Protein AF-A0A7J2T807-F1 (afdb_monomer_lite)

Sequence (137 aa):
MIEFKVAKAFCLLSFVIFLFVGFYFFLFPKSLEIVILETGKLLKVERGDEINFWRSLTFAYMMTIAFLALLIASNVTIYWRFLIVLFIAKVSSSSAALTFFLSGGGFYSLVITFVDFPLALFFIGLYLWIWKNRIMG

Structure (mmCIF, N/CA/C/O backbone):
data_AF-A0A7J2T807-F1
#
_entry.id   AF-A0A7J2T807-F1
#
loop_
_atom_site.group_PDB
_atom_site.id
_atom_site.type_symbol
_atom_site.label_atom_id
_atom_site.label_alt_id
_atom_site.label_comp_id
_atom_site.label_asym_id
_atom_site.label_entity_id
_atom_site.label_seq_id
_atom_site.pdbx_PDB_ins_code
_atom_site.Cartn_x
_atom_site.Cartn_y
_atom_site.Cartn_z
_atom_site.occupancy
_atom_site.B_iso_or_equiv
_atom_site.auth_seq_id
_atom_site.auth_comp_id
_atom_site.auth_asym_id
_atom_site.auth_atom_id
_atom_site.pdbx_PDB_model_num
ATOM 1 N N . MET A 1 1 ? -16.776 -0.474 22.106 1.00 58.56 1 MET A N 1
ATOM 2 C CA . MET A 1 1 ? -15.642 -0.693 21.177 1.00 58.56 1 MET A CA 1
ATOM 3 C C . MET A 1 1 ? -15.726 0.356 20.083 1.00 58.56 1 MET A C 1
ATOM 5 O O . MET A 1 1 ? -16.753 0.411 19.422 1.00 58.56 1 MET A O 1
ATOM 9 N N . ILE A 1 2 ? -14.709 1.205 19.916 1.00 66.19 2 ILE A N 1
ATOM 10 C CA . ILE A 1 2 ? -14.673 2.171 18.808 1.00 66.19 2 ILE A CA 1
ATOM 11 C C . ILE A 1 2 ? -14.496 1.383 17.504 1.00 66.19 2 ILE A C 1
ATOM 13 O O . ILE A 1 2 ? -13.475 0.721 17.308 1.00 66.19 2 ILE A O 1
ATOM 17 N N . GLU A 1 3 ? -15.499 1.410 16.628 1.00 76.88 3 GLU A N 1
ATOM 18 C CA . GLU A 1 3 ? -15.408 0.782 15.310 1.00 76.88 3 GLU A CA 1
ATOM 19 C C . GLU A 1 3 ? -14.675 1.706 14.333 1.00 76.88 3 GLU A C 1
ATOM 21 O O . GLU A 1 3 ? -15.207 2.714 13.868 1.00 76.88 3 GLU A O 1
ATOM 26 N N . PHE A 1 4 ? -13.452 1.337 13.958 1.00 89.38 4 PHE A N 1
ATOM 27 C CA . PHE A 1 4 ? -12.654 2.066 12.969 1.00 89.38 4 PHE A CA 1
ATOM 28 C C . PHE A 1 4 ? -13.084 1.732 11.526 1.00 89.38 4 PHE A C 1
ATOM 30 O O . PHE A 1 4 ? -12.300 1.204 10.734 1.00 89.38 4 PHE A O 1
ATOM 37 N N . LYS A 1 5 ? -14.343 2.032 11.170 1.00 91.69 5 LYS A N 1
ATOM 38 C CA . LYS A 1 5 ? -14.934 1.707 9.852 1.00 91.69 5 LYS A CA 1
ATOM 39 C C . LYS A 1 5 ? -14.148 2.297 8.681 1.00 91.69 5 LYS A C 1
ATOM 41 O O . LYS A 1 5 ? -13.928 1.606 7.692 1.00 91.69 5 LYS A O 1
ATOM 46 N N . VAL A 1 6 ? -13.677 3.537 8.821 1.00 92.12 6 VAL A N 1
ATOM 47 C CA . VAL A 1 6 ? -12.882 4.232 7.793 1.00 92.12 6 VAL A CA 1
ATOM 48 C C . VAL A 1 6 ? -11.565 3.502 7.528 1.00 92.12 6 VAL A C 1
ATOM 50 O O . VAL A 1 6 ? -11.253 3.193 6.381 1.00 92.12 6 VAL A O 1
ATOM 53 N N . ALA A 1 7 ? -10.826 3.149 8.586 1.00 93.62 7 ALA A N 1
ATOM 54 C CA . ALA A 1 7 ? -9.572 2.410 8.455 1.00 93.62 7 ALA A CA 1
ATOM 55 C C . ALA A 1 7 ? -9.794 1.029 7.823 1.00 93.62 7 ALA A C 1
ATOM 57 O O . ALA A 1 7 ? -9.032 0.625 6.947 1.00 93.62 7 ALA A O 1
ATOM 58 N N . LYS A 1 8 ? -10.870 0.332 8.217 1.00 95.81 8 LYS A N 1
ATOM 59 C CA . LYS A 1 8 ? -11.247 -0.962 7.637 1.00 95.81 8 LYS A CA 1
ATOM 60 C C . LYS A 1 8 ? -11.525 -0.855 6.139 1.00 95.81 8 LYS A C 1
ATOM 62 O O . LYS A 1 8 ? -10.943 -1.610 5.365 1.00 95.81 8 LYS A O 1
ATOM 67 N N . ALA A 1 9 ? -12.388 0.078 5.735 1.00 95.94 9 ALA A N 1
ATOM 68 C CA . ALA A 1 9 ? -12.745 0.282 4.333 1.00 95.94 9 ALA A CA 1
ATOM 69 C C . ALA A 1 9 ? -11.515 0.634 3.488 1.00 95.94 9 ALA A C 1
ATOM 71 O O . ALA A 1 9 ? -11.308 0.054 2.425 1.00 95.94 9 ALA A O 1
ATOM 72 N N . PHE A 1 10 ? -10.658 1.521 3.996 1.00 95.75 10 PHE A N 1
ATOM 73 C CA . PHE A 1 10 ? -9.445 1.920 3.295 1.00 95.75 10 PHE A CA 1
ATOM 74 C C . PHE A 1 10 ? -8.438 0.775 3.140 1.00 95.75 10 PHE A C 1
ATOM 76 O O . PHE A 1 10 ? -7.867 0.594 2.066 1.00 95.75 10 PHE A O 1
ATOM 83 N N . CYS A 1 11 ? -8.232 -0.028 4.187 1.00 96.44 11 CYS A N 1
ATOM 84 C CA . CYS A 1 11 ? -7.342 -1.186 4.111 1.00 96.44 11 CYS A CA 1
ATOM 85 C C . CYS A 1 11 ? -7.881 -2.250 3.142 1.00 96.44 11 CYS A C 1
ATOM 87 O O . CYS A 1 11 ? -7.107 -2.853 2.405 1.00 96.44 11 CYS A O 1
ATOM 89 N N . LEU A 1 12 ? -9.202 -2.438 3.078 1.00 97.00 12 LEU A N 1
ATOM 90 C CA . LEU A 1 12 ? -9.828 -3.358 2.127 1.00 97.00 12 LEU A CA 1
ATOM 91 C C . LEU A 1 12 ? -9.696 -2.854 0.683 1.00 97.00 12 LEU A C 1
ATOM 93 O O . LEU A 1 12 ? -9.334 -3.622 -0.204 1.00 97.00 12 LEU A O 1
ATOM 97 N N . LEU A 1 13 ? -9.905 -1.555 0.454 1.00 96.88 13 LEU A N 1
ATOM 98 C CA . LEU A 1 13 ? -9.652 -0.930 -0.845 1.00 96.88 13 LEU A CA 1
ATOM 99 C C . LEU A 1 13 ? -8.180 -1.086 -1.257 1.00 96.88 13 LEU A C 1
ATOM 101 O O . LEU A 1 13 ? -7.893 -1.485 -2.383 1.00 96.88 13 LEU A O 1
ATOM 105 N N . SER A 1 14 ? -7.255 -0.839 -0.328 1.00 95.94 14 SER A N 1
ATOM 106 C CA . SER A 1 14 ? -5.814 -1.009 -0.548 1.00 95.94 14 SER A CA 1
ATOM 107 C C . SER A 1 14 ? -5.459 -2.454 -0.901 1.00 95.94 14 SER A C 1
ATOM 109 O O . SER A 1 14 ? -4.682 -2.674 -1.824 1.00 95.94 14 SER A O 1
ATOM 111 N N . PHE A 1 15 ? -6.060 -3.440 -0.224 1.00 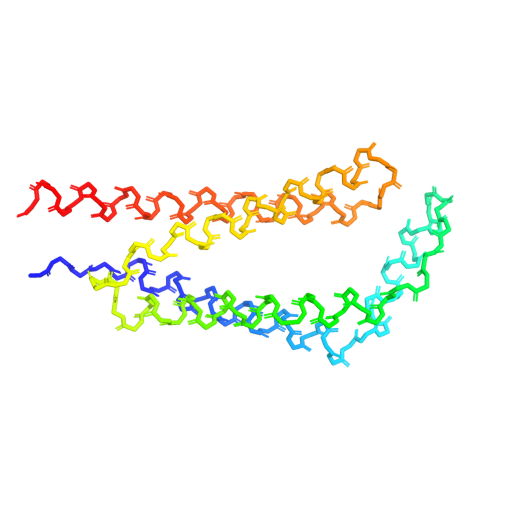97.62 15 PHE A N 1
ATOM 112 C CA . PHE A 1 15 ? -5.907 -4.855 -0.565 1.00 97.62 15 PHE A CA 1
ATOM 113 C C . PHE A 1 15 ? -6.299 -5.125 -2.020 1.00 97.62 15 PHE A C 1
ATOM 115 O O . PHE A 1 15 ? -5.497 -5.684 -2.763 1.00 97.62 15 PHE A O 1
ATOM 122 N N . VAL A 1 16 ? -7.489 -4.687 -2.442 1.00 97.75 16 VAL A N 1
ATOM 123 C CA . VAL A 1 16 ? -7.976 -4.911 -3.813 1.00 97.75 16 VAL A CA 1
ATOM 124 C C . VAL A 1 16 ? -7.059 -4.245 -4.838 1.00 97.75 16 VAL A C 1
ATOM 126 O O . VAL A 1 16 ? -6.679 -4.880 -5.820 1.00 97.75 16 VAL A O 1
ATOM 129 N N . ILE A 1 17 ? -6.658 -2.993 -4.597 1.00 95.44 17 ILE A N 1
ATOM 130 C CA . ILE A 1 17 ? -5.782 -2.244 -5.506 1.00 95.44 17 ILE A CA 1
ATOM 131 C C . ILE A 1 17 ? -4.409 -2.909 -5.612 1.00 95.44 17 ILE A C 1
ATOM 133 O O . ILE A 1 17 ? -3.950 -3.171 -6.720 1.00 95.44 17 ILE A O 1
ATOM 137 N N . PHE A 1 18 ? -3.745 -3.209 -4.493 1.00 95.56 18 PHE A N 1
ATOM 138 C CA . PHE A 1 18 ? -2.405 -3.804 -4.520 1.00 95.56 18 PHE A CA 1
ATOM 139 C C . PHE A 1 18 ? -2.411 -5.211 -5.107 1.00 95.56 18 PHE A C 1
ATOM 141 O O . PHE A 1 18 ? -1.497 -5.560 -5.851 1.00 95.56 18 PHE A O 1
ATOM 148 N N . LEU A 1 19 ? -3.460 -5.991 -4.840 1.00 96.50 19 LEU A N 1
ATOM 149 C CA . LEU A 1 19 ? -3.638 -7.302 -5.450 1.00 96.50 19 LEU A CA 1
ATOM 150 C C .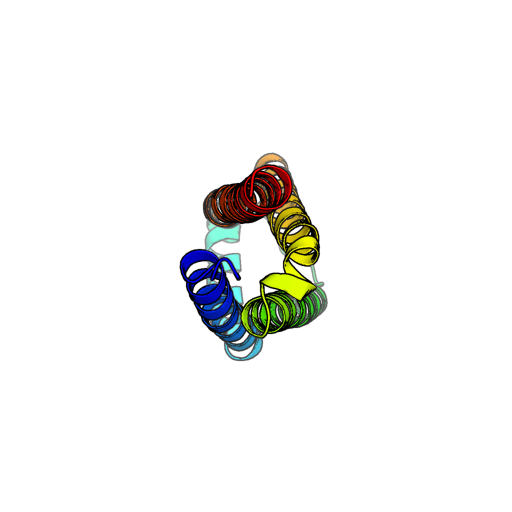 LEU A 1 19 ? -3.792 -7.175 -6.970 1.00 96.50 19 LEU A C 1
ATOM 152 O O . LEU A 1 19 ? -3.082 -7.851 -7.714 1.00 96.50 19 LEU A O 1
ATOM 156 N N . PHE A 1 20 ? -4.648 -6.263 -7.438 1.00 95.06 20 PHE A N 1
ATOM 157 C CA . PHE A 1 20 ? -4.832 -6.019 -8.867 1.00 95.06 20 PHE A CA 1
ATOM 158 C C . PHE A 1 20 ? -3.542 -5.538 -9.541 1.00 95.06 20 PHE A C 1
ATOM 160 O O . PHE A 1 20 ? -3.158 -6.078 -10.572 1.00 95.06 20 PHE A O 1
ATOM 167 N N . VAL A 1 21 ? -2.838 -4.575 -8.941 1.00 90.44 21 VAL A N 1
ATOM 168 C CA . VAL A 1 21 ? -1.562 -4.053 -9.454 1.00 90.44 21 VAL A CA 1
ATOM 169 C C . VAL A 1 21 ? -0.494 -5.150 -9.505 1.00 90.44 21 VAL A C 1
ATOM 171 O O . VAL A 1 21 ? 0.201 -5.275 -10.513 1.00 90.44 21 VAL A O 1
ATOM 174 N N . GLY A 1 22 ? -0.394 -5.982 -8.464 1.00 90.19 22 GLY A N 1
ATOM 175 C CA . GLY A 1 22 ? 0.510 -7.131 -8.438 1.00 90.19 22 GLY A CA 1
ATOM 176 C C . GLY A 1 22 ? 0.242 -8.088 -9.600 1.00 90.19 22 GLY A C 1
ATOM 177 O O . GLY A 1 22 ? 1.138 -8.353 -10.403 1.00 90.19 22 GLY A O 1
ATOM 178 N N . PHE A 1 23 ? -1.000 -8.556 -9.746 1.00 92.75 23 PHE A N 1
ATOM 179 C CA . PHE A 1 23 ? -1.371 -9.448 -10.847 1.00 92.75 23 PHE A CA 1
ATOM 180 C C . PHE A 1 23 ? -1.222 -8.796 -12.220 1.00 92.75 23 PHE A C 1
ATOM 182 O O . PHE A 1 23 ? -0.774 -9.459 -13.151 1.00 92.75 23 PHE A O 1
ATOM 189 N N . TYR A 1 24 ? -1.539 -7.510 -12.356 1.00 88.12 24 TYR A N 1
ATOM 190 C CA . TYR A 1 24 ? -1.374 -6.784 -13.609 1.00 88.12 24 TYR A CA 1
ATOM 191 C C . TYR A 1 24 ? 0.092 -6.780 -14.059 1.00 88.12 24 TYR A C 1
ATOM 193 O O . TYR A 1 24 ? 0.394 -7.161 -15.190 1.00 88.12 24 TYR A O 1
ATOM 201 N N . PHE A 1 25 ? 1.019 -6.442 -13.159 1.00 82.06 25 PHE A N 1
ATOM 202 C CA . PHE A 1 25 ? 2.450 -6.453 -13.465 1.00 82.06 25 PHE A CA 1
ATOM 203 C C . PHE A 1 25 ? 3.009 -7.855 -13.729 1.00 82.06 25 PHE A C 1
ATOM 205 O O . PHE A 1 25 ? 3.952 -8.008 -14.508 1.00 82.06 25 PHE A O 1
ATOM 212 N N . PHE A 1 26 ? 2.424 -8.882 -13.116 1.00 84.56 26 PHE A N 1
ATOM 213 C CA . PHE A 1 26 ? 2.818 -10.267 -13.346 1.00 84.56 26 PHE A CA 1
ATOM 214 C C . PHE A 1 26 ? 2.309 -10.816 -14.691 1.00 84.56 26 PHE A C 1
ATOM 216 O O . PHE A 1 26 ? 3.079 -11.427 -15.431 1.00 84.56 26 PHE A O 1
ATOM 223 N N . LEU A 1 27 ? 1.035 -10.580 -15.023 1.00 85.25 27 LEU A N 1
ATOM 224 C CA . LEU A 1 27 ? 0.354 -11.152 -16.193 1.00 85.25 27 LEU A CA 1
ATOM 225 C C . LEU A 1 27 ? 0.597 -10.372 -17.491 1.00 85.25 27 LEU A C 1
ATOM 227 O O . LEU A 1 27 ? 0.577 -10.969 -18.566 1.00 85.25 27 LEU A O 1
ATOM 231 N N . PHE A 1 28 ? 0.858 -9.062 -17.411 1.00 83.31 28 PHE A N 1
ATOM 232 C CA . PHE A 1 28 ? 1.058 -8.194 -18.579 1.00 83.31 28 PHE A CA 1
ATOM 233 C C . PHE A 1 28 ? 2.478 -7.599 -18.636 1.00 83.31 28 PHE A C 1
ATOM 235 O O . PHE A 1 28 ? 2.648 -6.376 -18.674 1.00 83.31 28 PHE A O 1
ATOM 242 N N . PRO A 1 29 ? 3.533 -8.438 -18.696 1.00 70.25 29 PRO A N 1
ATOM 243 C CA . PRO A 1 29 ? 4.914 -7.962 -18.659 1.00 70.25 29 PRO A CA 1
ATOM 244 C C . PRO A 1 29 ? 5.286 -7.129 -19.891 1.00 70.25 29 PRO A C 1
ATOM 246 O O . PRO A 1 29 ? 6.073 -6.197 -19.778 1.00 70.25 29 PRO A O 1
ATOM 249 N N . LYS A 1 30 ? 4.682 -7.413 -21.054 1.00 67.94 30 LYS A N 1
ATOM 250 C CA . LYS A 1 30 ? 4.946 -6.677 -22.300 1.00 67.94 30 LYS A CA 1
ATOM 251 C C . LYS A 1 30 ? 4.472 -5.224 -22.237 1.00 67.94 30 LYS A C 1
ATOM 253 O O . LYS A 1 30 ? 5.141 -4.347 -22.766 1.00 67.94 30 LYS A O 1
ATOM 258 N N . SER A 1 31 ? 3.352 -4.955 -21.566 1.00 64.25 31 SER A N 1
ATOM 259 C CA . SER A 1 31 ? 2.838 -3.590 -21.391 1.00 64.25 31 SER A CA 1
ATOM 260 C C . SER A 1 31 ? 3.774 -2.759 -20.511 1.00 64.25 31 SER A C 1
ATOM 262 O O . SER A 1 31 ? 4.052 -1.604 -20.814 1.00 64.25 31 SER A O 1
ATOM 264 N N . LEU A 1 32 ? 4.320 -3.377 -19.459 1.00 63.09 32 LEU A N 1
ATOM 265 C CA . LEU A 1 32 ? 5.381 -2.804 -18.630 1.00 63.09 32 LEU A CA 1
ATOM 266 C C . LEU A 1 32 ? 6.650 -2.539 -19.440 1.00 63.09 32 LEU A C 1
ATOM 268 O O . LEU A 1 32 ? 7.222 -1.457 -19.354 1.00 63.09 32 LEU A O 1
ATOM 272 N N . GLU A 1 33 ? 7.079 -3.517 -20.239 1.00 61.62 33 GLU A N 1
ATOM 273 C CA . GLU A 1 33 ? 8.264 -3.382 -21.080 1.00 61.62 33 GLU A CA 1
ATOM 274 C C . GLU A 1 33 ? 8.144 -2.234 -22.071 1.00 61.62 33 GLU A C 1
ATOM 276 O O . GLU A 1 33 ? 9.115 -1.502 -22.220 1.00 61.62 33 GLU A O 1
ATOM 281 N N . ILE A 1 34 ? 6.986 -2.066 -22.717 1.00 66.00 34 ILE A N 1
ATOM 282 C CA . ILE A 1 34 ? 6.736 -0.981 -23.674 1.00 66.00 34 ILE A CA 1
ATOM 283 C C 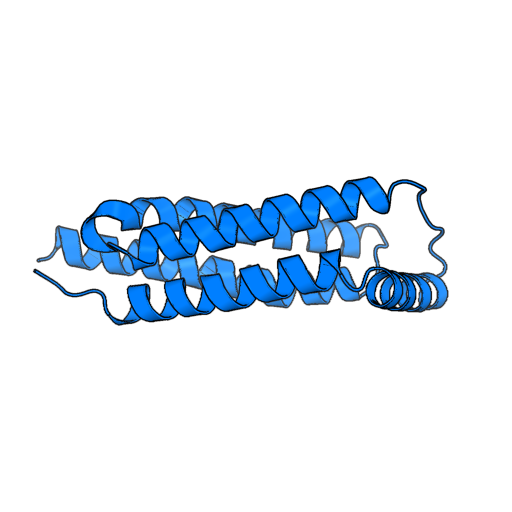. ILE A 1 34 ? 6.792 0.370 -22.966 1.00 66.00 34 ILE A C 1
ATOM 285 O O . ILE A 1 34 ? 7.507 1.252 -23.425 1.00 66.00 34 ILE A O 1
ATOM 289 N N . VAL A 1 35 ? 6.132 0.520 -21.814 1.00 63.59 35 VAL A N 1
ATOM 290 C CA . VAL A 1 35 ? 6.159 1.778 -21.047 1.00 63.59 35 VAL A CA 1
ATOM 291 C C . VAL A 1 35 ? 7.580 2.108 -20.575 1.00 63.59 35 VAL A C 1
ATOM 293 O O . VAL A 1 35 ? 8.023 3.251 -20.695 1.00 63.59 35 VAL A O 1
ATOM 296 N N . ILE A 1 36 ? 8.330 1.114 -20.091 1.00 62.38 36 ILE A N 1
ATOM 297 C CA . ILE A 1 36 ? 9.732 1.286 -19.681 1.00 62.38 36 ILE A CA 1
ATOM 298 C C . ILE A 1 36 ? 10.616 1.617 -20.897 1.00 62.38 36 ILE A C 1
ATOM 300 O O . ILE A 1 36 ? 11.468 2.498 -20.805 1.00 62.38 36 ILE A O 1
ATOM 304 N N . LEU A 1 37 ? 10.401 0.963 -22.044 1.00 61.94 37 LEU A N 1
ATOM 305 C CA . LEU A 1 37 ? 11.142 1.188 -23.292 1.00 61.94 37 LEU A CA 1
ATOM 306 C C . LEU A 1 37 ? 10.874 2.561 -23.899 1.00 61.94 37 LEU A C 1
ATOM 308 O O . LEU A 1 37 ? 11.815 3.225 -24.321 1.00 61.94 37 LEU A O 1
ATOM 312 N N . GLU A 1 38 ? 9.616 2.985 -23.974 1.00 65.31 38 GLU A N 1
ATOM 313 C CA . GLU A 1 38 ? 9.236 4.293 -24.509 1.00 65.31 38 GLU A CA 1
ATOM 314 C C . GLU A 1 38 ? 9.771 5.409 -23.616 1.00 65.31 38 GLU A C 1
ATOM 316 O O . GLU A 1 38 ? 10.368 6.363 -24.118 1.00 65.31 38 GLU A O 1
ATOM 321 N N . THR A 1 39 ? 9.673 5.242 -22.294 1.00 58.28 39 THR A N 1
ATOM 322 C CA . THR A 1 39 ? 10.229 6.218 -21.348 1.00 58.28 39 THR A CA 1
ATOM 323 C C . THR A 1 39 ? 11.763 6.242 -21.389 1.00 58.28 39 THR A C 1
ATOM 325 O O . THR A 1 39 ? 12.358 7.317 -21.336 1.00 58.28 39 THR A O 1
ATOM 328 N N . GLY A 1 40 ? 12.418 5.084 -21.537 1.00 56.09 40 GLY A N 1
ATOM 329 C CA . GLY A 1 40 ? 13.878 4.974 -21.663 1.00 56.09 40 GLY A CA 1
ATOM 330 C C . GLY A 1 40 ? 14.419 5.533 -22.984 1.00 56.09 40 GLY A C 1
ATOM 331 O O . GLY A 1 40 ? 15.438 6.224 -22.992 1.00 56.09 40 GLY A O 1
ATOM 332 N N . LYS A 1 41 ? 13.700 5.328 -24.098 1.00 64.81 41 LYS A N 1
ATOM 333 C CA . LYS A 1 41 ? 14.027 5.915 -25.410 1.00 64.81 41 LYS A CA 1
ATOM 334 C C . LYS A 1 41 ? 13.886 7.432 -25.419 1.00 64.81 41 LYS A C 1
ATOM 336 O O . LYS A 1 41 ? 14.740 8.102 -25.992 1.00 64.81 41 LYS A O 1
ATOM 341 N N . LEU A 1 42 ? 12.848 7.969 -24.774 1.00 61.59 42 LEU A N 1
ATOM 342 C CA . LEU A 1 42 ? 12.639 9.415 -24.660 1.00 61.59 42 LEU A CA 1
ATOM 343 C C . LEU A 1 42 ? 13.815 10.113 -23.948 1.00 61.59 42 LEU A C 1
ATOM 345 O O . LEU A 1 42 ? 14.115 11.267 -24.242 1.00 61.59 42 LEU A O 1
ATOM 349 N N . LEU A 1 43 ? 14.496 9.407 -23.040 1.00 57.31 43 LEU A N 1
ATOM 350 C CA . LEU A 1 43 ? 15.511 9.969 -22.143 1.00 57.31 43 LEU A CA 1
ATOM 351 C C . LEU A 1 43 ? 16.939 9.444 -22.389 1.00 57.31 43 LEU A C 1
ATOM 353 O O . LEU A 1 43 ? 17.846 9.815 -21.652 1.00 57.31 43 LEU A O 1
ATOM 357 N N . LYS A 1 44 ? 17.159 8.640 -23.443 1.00 64.69 44 LYS A N 1
ATOM 358 C CA . LYS A 1 44 ? 18.464 8.048 -23.820 1.00 64.69 44 LYS A CA 1
ATOM 359 C C . LYS A 1 44 ? 19.125 7.218 -22.705 1.00 64.69 44 LYS A C 1
ATOM 361 O O . LYS A 1 44 ? 20.335 7.295 -22.508 1.00 64.69 44 LYS A O 1
ATOM 366 N N . VAL A 1 45 ? 18.339 6.413 -21.994 1.00 55.62 45 VAL A N 1
ATOM 367 C CA . VAL A 1 45 ? 18.826 5.524 -20.924 1.00 55.62 45 VAL A CA 1
ATOM 368 C C . VAL A 1 45 ? 18.811 4.076 -21.420 1.00 55.62 45 VAL A C 1
ATOM 370 O O . VAL A 1 45 ? 17.778 3.590 -21.884 1.00 55.62 45 VAL A O 1
ATOM 373 N N . GLU A 1 46 ? 19.955 3.392 -21.345 1.00 53.09 46 GLU A N 1
ATOM 374 C CA . GLU A 1 46 ? 20.084 1.981 -21.735 1.00 53.09 46 GLU A CA 1
ATOM 375 C C . GLU A 1 46 ? 19.503 1.027 -20.676 1.00 53.09 46 GLU A C 1
ATOM 377 O O . GLU A 1 46 ? 19.448 1.328 -19.484 1.00 53.09 46 GLU A O 1
ATOM 382 N N . ARG A 1 47 ? 19.022 -0.136 -21.135 1.00 57.62 47 ARG A N 1
ATOM 383 C CA . ARG A 1 47 ? 18.417 -1.185 -20.297 1.00 57.62 47 ARG A CA 1
ATOM 384 C C . ARG A 1 47 ? 19.471 -1.914 -19.453 1.00 57.62 47 ARG A C 1
ATOM 386 O O . ARG A 1 47 ? 20.587 -2.120 -19.910 1.00 57.62 47 ARG A O 1
ATOM 393 N N . GLY A 1 48 ? 19.055 -2.414 -18.287 1.00 56.66 48 GLY A N 1
ATOM 394 C CA . GLY A 1 48 ? 19.748 -3.487 -17.560 1.00 56.66 48 GLY A CA 1
ATOM 395 C C . GLY A 1 48 ? 19.031 -4.838 -17.712 1.00 56.66 48 GLY A C 1
ATOM 396 O O . GLY A 1 48 ? 17.802 -4.877 -17.816 1.00 56.66 48 GLY A O 1
ATOM 397 N N . ASP A 1 49 ? 19.784 -5.942 -17.685 1.00 57.50 49 ASP A N 1
ATOM 398 C CA . ASP A 1 49 ? 19.324 -7.327 -17.936 1.00 57.50 49 ASP A CA 1
ATOM 399 C C . ASP A 1 49 ? 18.452 -7.954 -16.820 1.00 57.50 49 ASP A C 1
ATOM 401 O O . ASP A 1 49 ? 18.044 -9.114 -16.890 1.00 57.50 49 ASP A O 1
ATOM 405 N N . GLU A 1 50 ? 18.098 -7.200 -15.780 1.00 67.75 50 GLU A N 1
ATOM 406 C CA . GLU A 1 50 ? 17.494 -7.738 -14.551 1.00 67.75 50 GLU A CA 1
ATOM 407 C C . GLU A 1 50 ? 15.953 -7.710 -14.515 1.00 67.75 50 GLU A C 1
ATOM 409 O O . GLU A 1 50 ? 15.338 -7.895 -13.463 1.00 67.75 50 GLU A O 1
ATOM 414 N N . ILE A 1 51 ? 15.275 -7.485 -15.642 1.00 69.75 51 ILE A N 1
ATOM 415 C CA . ILE A 1 51 ? 13.828 -7.189 -15.655 1.00 69.75 51 ILE A CA 1
ATOM 416 C C . ILE A 1 51 ? 12.954 -8.278 -15.004 1.00 69.75 51 ILE A C 1
ATOM 418 O O . ILE A 1 51 ? 11.942 -7.981 -14.367 1.00 69.75 51 ILE A O 1
ATOM 422 N N . ASN A 1 52 ? 13.361 -9.547 -15.113 1.00 74.25 52 ASN A N 1
ATOM 423 C CA . ASN A 1 52 ? 12.652 -10.669 -14.498 1.00 74.25 52 ASN A CA 1
ATOM 424 C C . ASN A 1 52 ? 12.802 -10.684 -12.969 1.00 74.25 52 ASN A C 1
ATOM 426 O O . ASN A 1 52 ? 11.834 -11.003 -12.273 1.00 74.25 52 ASN A O 1
ATOM 430 N N . PHE A 1 53 ? 13.978 -10.306 -12.454 1.00 76.75 53 PHE A N 1
ATOM 431 C CA . PHE A 1 53 ? 14.223 -10.166 -11.020 1.00 76.75 53 PHE A CA 1
ATOM 432 C C . PHE A 1 53 ? 13.318 -9.075 -10.444 1.00 76.75 53 PHE A C 1
ATOM 434 O O . PHE A 1 53 ? 12.504 -9.358 -9.562 1.00 76.75 53 PHE A O 1
ATOM 441 N N . TRP A 1 54 ? 13.352 -7.877 -11.033 1.00 76.12 54 TRP A N 1
ATOM 442 C CA . TRP A 1 54 ? 12.529 -6.746 -10.601 1.00 76.12 54 TRP A CA 1
ATOM 443 C C . TRP A 1 54 ? 11.031 -7.052 -10.673 1.00 76.12 54 TRP A C 1
ATOM 445 O O . TRP A 1 54 ? 10.309 -6.775 -9.719 1.00 76.12 54 TRP A O 1
ATOM 455 N N . ARG A 1 55 ? 10.561 -7.726 -11.731 1.00 78.69 55 ARG A N 1
ATOM 456 C CA . ARG A 1 55 ? 9.157 -8.159 -11.837 1.00 78.69 55 ARG A CA 1
ATOM 457 C C . ARG A 1 55 ? 8.755 -9.108 -10.707 1.00 78.69 55 ARG A C 1
ATOM 459 O O . ARG A 1 55 ? 7.693 -8.931 -10.111 1.00 78.69 55 ARG A O 1
ATOM 466 N N . SER A 1 56 ? 9.580 -10.117 -10.420 1.00 83.75 56 SER A N 1
ATOM 467 C CA . SER A 1 56 ? 9.297 -11.081 -9.348 1.00 83.75 56 SER A CA 1
ATOM 468 C C . SER A 1 56 ? 9.271 -10.412 -7.971 1.00 83.75 56 SER A C 1
ATOM 470 O O . SER A 1 56 ? 8.365 -10.672 -7.177 1.00 83.75 56 SER A O 1
ATOM 472 N N . LEU A 1 57 ? 10.195 -9.476 -7.733 1.00 85.88 57 LEU A N 1
ATOM 473 C CA . LEU A 1 57 ? 10.282 -8.700 -6.504 1.00 85.88 57 LEU A CA 1
ATOM 474 C C . LEU A 1 57 ? 9.064 -7.783 -6.332 1.00 85.88 57 LEU A C 1
ATOM 476 O O . LEU A 1 57 ? 8.442 -7.791 -5.271 1.00 85.88 57 LEU A O 1
ATOM 480 N N . THR A 1 58 ? 8.670 -7.049 -7.380 1.00 86.94 58 THR A N 1
ATOM 481 C CA . THR A 1 58 ? 7.469 -6.200 -7.364 1.00 86.94 58 THR A CA 1
ATOM 482 C C . THR A 1 58 ? 6.216 -7.020 -7.087 1.00 86.94 58 THR A C 1
ATOM 484 O O . THR A 1 58 ? 5.404 -6.616 -6.257 1.00 86.94 58 THR A O 1
ATOM 487 N N . PHE A 1 59 ? 6.057 -8.180 -7.731 1.00 89.88 59 PHE A N 1
ATOM 488 C CA . PHE A 1 59 ? 4.904 -9.045 -7.489 1.00 89.88 59 PHE A CA 1
ATOM 489 C C . PHE A 1 59 ? 4.852 -9.522 -6.034 1.00 89.88 59 PHE A C 1
ATOM 491 O O . PHE A 1 59 ? 3.853 -9.297 -5.351 1.00 89.88 59 PHE A O 1
ATOM 498 N N . ALA A 1 60 ? 5.940 -10.114 -5.533 1.00 93.75 60 ALA A N 1
ATOM 499 C CA . ALA A 1 60 ? 6.015 -10.604 -4.157 1.00 93.75 60 ALA A CA 1
ATOM 500 C C . ALA A 1 60 ? 5.731 -9.490 -3.136 1.00 93.75 60 ALA A C 1
ATOM 502 O O . ALA A 1 60 ? 4.972 -9.683 -2.181 1.00 93.75 60 ALA A O 1
ATOM 503 N N . TYR A 1 61 ? 6.283 -8.300 -3.372 1.00 92.69 61 TYR A N 1
ATOM 504 C CA . TYR A 1 61 ? 6.061 -7.132 -2.535 1.00 92.69 61 TYR A CA 1
ATOM 505 C C . TYR A 1 61 ? 4.596 -6.675 -2.539 1.00 92.69 61 TYR A C 1
ATOM 507 O O . TYR A 1 61 ? 4.009 -6.514 -1.468 1.00 92.69 61 TYR A O 1
ATOM 515 N N . MET A 1 62 ? 3.979 -6.534 -3.719 1.00 95.06 62 MET A N 1
ATOM 516 C CA . MET A 1 62 ? 2.575 -6.124 -3.860 1.00 95.06 62 MET A CA 1
ATOM 517 C C . MET A 1 62 ? 1.623 -7.111 -3.181 1.00 95.06 62 MET A C 1
ATOM 519 O O . MET A 1 62 ? 0.723 -6.692 -2.454 1.00 95.06 62 MET A O 1
ATOM 523 N N . MET A 1 63 ? 1.861 -8.417 -3.335 1.00 97.19 63 MET A N 1
ATOM 524 C CA . MET A 1 63 ? 1.068 -9.445 -2.656 1.00 97.19 63 MET A CA 1
ATOM 525 C C . MET A 1 63 ? 1.217 -9.357 -1.134 1.00 97.19 63 MET A C 1
ATOM 527 O O . MET A 1 63 ? 0.223 -9.424 -0.410 1.00 97.19 63 MET A O 1
ATOM 531 N N . THR A 1 64 ? 2.437 -9.137 -0.641 1.00 96.69 64 THR A N 1
ATOM 532 C CA . THR A 1 64 ? 2.707 -9.008 0.798 1.00 96.69 64 THR A CA 1
ATOM 533 C C . THR A 1 64 ? 1.958 -7.821 1.403 1.00 96.69 64 THR A C 1
ATOM 535 O O . THR A 1 64 ? 1.238 -7.986 2.390 1.00 96.69 64 THR A O 1
ATOM 538 N N . ILE A 1 65 ? 2.061 -6.630 0.802 1.00 96.38 65 ILE A N 1
ATOM 539 C CA . ILE A 1 65 ? 1.361 -5.440 1.313 1.00 96.38 65 ILE A CA 1
ATOM 540 C C . ILE A 1 65 ? -0.161 -5.545 1.143 1.00 96.38 65 ILE A C 1
ATOM 542 O O . ILE A 1 65 ? -0.897 -5.044 1.992 1.00 96.38 65 ILE A O 1
ATOM 546 N N . ALA A 1 66 ? -0.648 -6.232 0.103 1.00 97.62 66 ALA A N 1
ATOM 547 C CA . ALA A 1 66 ? -2.072 -6.485 -0.085 1.00 97.62 66 ALA A CA 1
ATOM 548 C C . ALA A 1 66 ? -2.626 -7.328 1.070 1.00 97.62 66 ALA A C 1
ATOM 550 O O . ALA A 1 66 ? -3.570 -6.917 1.748 1.00 97.62 66 ALA A O 1
ATOM 551 N N . PHE A 1 67 ? -2.018 -8.484 1.343 1.00 97.88 67 PHE A N 1
ATOM 552 C CA . PHE A 1 67 ? -2.472 -9.366 2.418 1.00 97.88 67 PHE A CA 1
ATOM 553 C C . PHE A 1 67 ? -2.267 -8.760 3.807 1.00 97.88 67 PHE A C 1
ATOM 555 O O . PHE A 1 67 ? -3.083 -8.997 4.696 1.00 97.88 67 PHE A O 1
ATOM 562 N N . LEU A 1 68 ? -1.253 -7.913 3.990 1.00 97.56 68 LEU A N 1
ATOM 563 C CA . LEU A 1 68 ? -1.107 -7.136 5.215 1.00 97.56 68 LEU A CA 1
ATOM 564 C C . LEU A 1 68 ? -2.259 -6.135 5.397 1.00 97.56 68 LEU A C 1
ATOM 566 O O . LEU A 1 68 ? -2.804 -6.014 6.495 1.00 97.56 68 LEU A O 1
ATOM 570 N N . ALA A 1 69 ? -2.678 -5.456 4.326 1.00 97.62 69 ALA A N 1
ATOM 571 C CA . ALA A 1 69 ? -3.844 -4.580 4.363 1.00 97.62 69 ALA A CA 1
ATOM 572 C C . ALA A 1 69 ? -5.132 -5.369 4.664 1.00 97.62 69 ALA A C 1
ATOM 574 O O . ALA A 1 69 ? -5.939 -4.934 5.487 1.00 97.62 69 ALA A O 1
ATOM 575 N N . LEU A 1 70 ? -5.296 -6.568 4.094 1.00 98.31 70 LEU A N 1
ATOM 576 C CA . LEU A 1 70 ? -6.415 -7.459 4.415 1.00 98.31 70 LEU A CA 1
ATOM 577 C C . LEU A 1 70 ? -6.399 -7.904 5.885 1.00 98.31 70 LEU A C 1
ATOM 579 O O . LEU A 1 70 ? -7.441 -7.875 6.541 1.00 98.31 70 LEU A O 1
ATOM 583 N N . LEU A 1 71 ? -5.230 -8.268 6.420 1.00 98.00 71 LEU A N 1
ATOM 584 C CA . LEU A 1 71 ? -5.062 -8.637 7.826 1.00 98.00 71 LEU A CA 1
ATOM 585 C C . LEU A 1 71 ? -5.522 -7.496 8.738 1.00 98.00 71 LEU A C 1
ATOM 587 O O . LEU A 1 71 ? -6.338 -7.715 9.633 1.00 98.00 71 LEU A O 1
ATOM 591 N N . ILE A 1 72 ? -5.084 -6.266 8.461 1.00 97.25 72 ILE A N 1
ATOM 592 C CA . ILE A 1 72 ? -5.513 -5.082 9.214 1.00 97.25 72 ILE A CA 1
ATOM 593 C C . ILE A 1 72 ? -7.025 -4.863 9.070 1.00 97.25 72 ILE A C 1
ATOM 595 O O . ILE A 1 72 ? -7.702 -4.611 10.065 1.00 97.25 72 ILE A O 1
ATOM 599 N N . ALA A 1 73 ? -7.580 -5.010 7.864 1.00 96.88 73 ALA A N 1
ATOM 600 C CA . ALA A 1 73 ? -9.012 -4.849 7.612 1.00 96.88 73 ALA A CA 1
ATOM 601 C C . ALA A 1 73 ? -9.877 -5.901 8.333 1.00 96.88 73 ALA A C 1
ATOM 603 O O . ALA A 1 73 ? -11.002 -5.595 8.741 1.00 96.88 73 ALA A O 1
ATOM 604 N N . SER A 1 74 ? -9.367 -7.125 8.510 1.00 96.94 74 SER A N 1
ATOM 605 C CA . SER A 1 74 ? -10.079 -8.204 9.205 1.00 96.94 74 SER A CA 1
ATOM 606 C C . SER A 1 74 ? -10.369 -7.841 10.662 1.00 96.94 74 SER A C 1
ATOM 608 O O . SER A 1 74 ? -11.475 -8.066 11.155 1.00 96.94 74 SER A O 1
ATOM 610 N N . ASN A 1 75 ? -9.402 -7.202 11.327 1.00 95.38 75 ASN A N 1
ATOM 611 C CA . ASN A 1 75 ? -9.534 -6.759 12.702 1.00 95.38 75 ASN A CA 1
ATOM 612 C C . ASN A 1 75 ? -8.618 -5.558 12.991 1.00 95.38 75 ASN A C 1
ATOM 614 O O . ASN A 1 75 ? -7.504 -5.693 13.502 1.00 95.38 75 ASN A O 1
ATOM 618 N N . VAL A 1 76 ? -9.125 -4.357 12.702 1.00 95.00 76 VAL A N 1
ATOM 619 C CA . VAL A 1 76 ? -8.369 -3.111 12.898 1.00 95.00 76 VAL A CA 1
ATOM 620 C C . VAL A 1 76 ? -8.010 -2.911 14.371 1.00 95.00 76 VAL A C 1
ATOM 622 O O . VAL A 1 76 ? -6.939 -2.402 14.682 1.00 95.00 76 VAL A O 1
ATOM 625 N N . THR A 1 77 ? -8.865 -3.331 15.307 1.00 91.62 77 THR A N 1
ATOM 626 C CA . THR A 1 77 ? -8.607 -3.124 16.736 1.00 91.62 77 THR A CA 1
ATOM 627 C C . THR A 1 77 ? -7.416 -3.954 17.224 1.00 91.62 77 THR A C 1
ATOM 629 O O . THR A 1 77 ? -6.653 -3.484 18.067 1.00 91.62 77 THR A O 1
ATOM 632 N N . ILE A 1 78 ? -7.192 -5.148 16.686 1.00 93.94 78 ILE A N 1
ATOM 633 C CA . ILE A 1 78 ? -6.028 -5.965 17.054 1.00 93.94 78 ILE A CA 1
ATOM 634 C C . ILE A 1 78 ? -4.795 -5.554 16.239 1.00 93.94 78 ILE A C 1
ATOM 636 O O . ILE A 1 78 ? -3.718 -5.357 16.801 1.00 93.94 78 ILE A O 1
ATOM 640 N N . TYR A 1 79 ? -4.952 -5.360 14.929 1.00 96.44 79 TYR A N 1
ATOM 641 C CA . TYR A 1 79 ? -3.828 -5.283 13.992 1.00 96.44 79 TYR A CA 1
ATOM 642 C C . TYR A 1 79 ? -3.403 -3.865 13.584 1.00 96.44 79 TYR A C 1
ATOM 644 O O . TYR A 1 79 ? -2.496 -3.724 12.770 1.00 96.44 79 TYR A O 1
ATOM 652 N N . TRP A 1 80 ? -3.983 -2.798 14.146 1.00 94.62 80 TRP A N 1
ATOM 653 C CA . TRP A 1 80 ? -3.664 -1.411 13.757 1.00 94.62 80 TRP A CA 1
ATOM 654 C C . TRP A 1 80 ? -2.167 -1.064 13.767 1.00 94.62 80 TRP A C 1
ATOM 656 O O . TRP A 1 80 ? -1.732 -0.239 12.969 1.00 94.62 80 TRP A O 1
ATOM 666 N N . ARG A 1 81 ? -1.357 -1.693 14.632 1.00 96.19 81 ARG A N 1
ATOM 667 C CA . ARG A 1 81 ? 0.092 -1.434 14.686 1.00 96.19 81 ARG A CA 1
ATOM 668 C C . ARG A 1 81 ? 0.800 -1.788 13.379 1.00 96.19 81 ARG A C 1
ATOM 670 O O . ARG A 1 81 ? 1.782 -1.143 13.039 1.00 96.19 81 ARG A O 1
ATOM 677 N N . PHE A 1 82 ? 0.268 -2.737 12.610 1.00 97.25 82 PHE A N 1
ATOM 678 C CA . PHE A 1 82 ? 0.808 -3.111 11.304 1.00 97.25 82 PHE A CA 1
ATOM 679 C C . PHE A 1 82 ? 0.607 -2.034 10.225 1.00 97.25 82 PHE A C 1
ATOM 681 O O . PHE A 1 82 ? 1.259 -2.102 9.185 1.00 97.25 82 PHE A O 1
ATOM 688 N N . LEU A 1 83 ? -0.196 -0.988 10.472 1.00 96.62 83 LEU A N 1
ATOM 689 C CA . LEU A 1 83 ? -0.253 0.188 9.592 1.00 96.62 83 LEU A CA 1
ATOM 690 C C . LEU A 1 83 ? 1.120 0.853 9.433 1.00 96.62 83 LEU A C 1
ATOM 692 O O . LEU A 1 83 ? 1.404 1.400 8.370 1.00 96.62 83 LEU A O 1
ATOM 696 N N . ILE A 1 84 ? 1.999 0.756 10.441 1.00 96.81 84 ILE A N 1
ATOM 697 C CA . ILE A 1 84 ? 3.363 1.288 10.337 1.00 96.81 84 ILE A CA 1
ATOM 698 C C . ILE A 1 84 ? 4.185 0.555 9.272 1.00 96.81 84 ILE A C 1
ATOM 700 O O . ILE A 1 84 ? 5.019 1.160 8.610 1.00 96.81 84 ILE A O 1
ATOM 704 N N . VAL A 1 85 ? 3.917 -0.735 9.059 1.00 97.06 85 VAL A N 1
ATOM 705 C CA . VAL A 1 85 ? 4.604 -1.533 8.041 1.00 97.06 85 VAL A CA 1
ATOM 706 C C . VAL A 1 85 ? 4.130 -1.120 6.645 1.00 97.06 85 VAL A C 1
ATOM 708 O O . VAL A 1 85 ? 4.959 -0.970 5.753 1.00 97.06 85 VAL A O 1
ATOM 711 N N . LEU A 1 86 ? 2.832 -0.835 6.460 1.00 96.62 86 LEU A N 1
ATOM 712 C CA . LEU A 1 86 ? 2.311 -0.260 5.209 1.00 96.62 86 LEU A CA 1
ATOM 713 C C . LEU A 1 86 ? 2.863 1.147 4.937 1.00 96.62 86 LEU A C 1
ATOM 715 O O . LEU A 1 86 ? 3.180 1.477 3.795 1.00 96.62 86 LEU A O 1
ATOM 719 N N . PHE A 1 87 ? 3.031 1.957 5.984 1.00 97.62 87 PHE A N 1
ATOM 720 C CA . PHE A 1 87 ? 3.709 3.247 5.891 1.00 97.62 87 PHE A CA 1
ATOM 721 C C . PHE A 1 87 ? 5.163 3.086 5.426 1.00 97.62 87 PHE A C 1
ATOM 723 O O . PHE A 1 87 ? 5.538 3.678 4.418 1.00 97.62 87 PHE A O 1
ATOM 730 N N . ILE A 1 88 ? 5.962 2.253 6.103 1.00 96.69 88 ILE A N 1
ATOM 731 C CA . ILE A 1 88 ? 7.373 2.011 5.750 1.00 96.69 88 ILE A CA 1
ATOM 732 C C . ILE A 1 88 ? 7.490 1.483 4.319 1.00 96.69 88 ILE A C 1
ATOM 734 O O . ILE A 1 88 ? 8.339 1.941 3.554 1.00 96.69 88 ILE A O 1
ATOM 738 N N . ALA A 1 89 ? 6.609 0.558 3.940 1.00 94.75 89 ALA A N 1
ATOM 739 C CA . ALA A 1 89 ? 6.517 0.050 2.583 1.00 94.75 89 ALA A CA 1
ATOM 740 C C . ALA A 1 89 ? 6.362 1.207 1.576 1.00 94.75 89 ALA A C 1
ATOM 742 O O . ALA A 1 89 ? 7.192 1.392 0.686 1.00 94.75 89 ALA A O 1
ATOM 743 N N . LYS A 1 90 ? 5.368 2.072 1.765 1.00 95.31 90 LYS A N 1
ATOM 744 C CA . LYS A 1 90 ? 5.113 3.163 0.820 1.00 95.31 90 LYS A CA 1
ATOM 745 C C . LYS A 1 90 ? 6.166 4.268 0.837 1.00 95.31 90 LYS A C 1
ATOM 747 O O . LYS A 1 90 ? 6.541 4.741 -0.233 1.00 95.31 90 LYS A O 1
ATOM 752 N N . VAL A 1 91 ? 6.723 4.605 2.002 1.00 96.44 91 VAL A N 1
ATOM 753 C CA . VAL A 1 91 ? 7.865 5.528 2.088 1.00 96.44 91 VAL A CA 1
ATOM 754 C C . VAL A 1 91 ? 9.055 4.968 1.323 1.00 96.44 91 VAL A C 1
ATOM 756 O O . VAL A 1 91 ? 9.572 5.657 0.452 1.00 96.44 91 VAL A O 1
ATOM 759 N N . SER A 1 92 ? 9.462 3.726 1.594 1.00 93.69 92 SER A N 1
ATOM 760 C CA . SER A 1 92 ? 10.623 3.119 0.928 1.00 93.69 92 SER A CA 1
ATOM 761 C C . SER A 1 92 ? 10.461 3.065 -0.593 1.00 93.69 92 SER A C 1
ATOM 763 O O . SER A 1 92 ? 11.389 3.446 -1.301 1.00 93.69 92 SER A O 1
ATOM 765 N N . SER A 1 93 ? 9.277 2.698 -1.092 1.00 91.69 93 SER A N 1
ATOM 766 C CA . SER A 1 93 ? 8.961 2.710 -2.526 1.00 91.69 93 SER A CA 1
ATOM 767 C C . SER A 1 93 ? 9.044 4.121 -3.127 1.00 91.69 93 SER A C 1
ATOM 769 O O . SER A 1 93 ? 9.736 4.327 -4.122 1.00 91.69 93 SER A O 1
ATOM 771 N N . SER A 1 94 ? 8.426 5.120 -2.485 1.00 93.81 94 SER A N 1
ATOM 772 C CA . SER A 1 94 ? 8.463 6.511 -2.962 1.00 93.81 94 SER A CA 1
ATOM 773 C C . SER A 1 94 ? 9.866 7.128 -2.923 1.00 93.81 94 SER A C 1
ATOM 775 O O . SER A 1 94 ? 10.262 7.815 -3.861 1.00 93.81 94 SER A O 1
ATOM 777 N N . SER A 1 95 ? 10.652 6.843 -1.883 1.00 92.81 95 SER A N 1
ATOM 778 C CA . SER A 1 95 ? 12.031 7.317 -1.762 1.00 92.81 95 SER A CA 1
ATOM 779 C C . SER A 1 95 ? 12.932 6.662 -2.802 1.00 92.81 95 SER A C 1
ATOM 781 O O . SER A 1 95 ? 13.687 7.364 -3.466 1.00 92.81 95 SER A O 1
ATOM 783 N N . ALA A 1 96 ? 12.819 5.343 -2.999 1.00 88.88 96 ALA A N 1
ATOM 784 C CA . ALA A 1 96 ? 13.574 4.633 -4.029 1.00 88.88 96 ALA A CA 1
ATOM 785 C C . ALA A 1 96 ? 13.242 5.168 -5.428 1.00 88.88 96 ALA A C 1
ATOM 787 O O . ALA A 1 96 ? 14.145 5.456 -6.211 1.00 88.88 96 ALA A O 1
ATOM 788 N N . ALA A 1 97 ? 11.957 5.375 -5.723 1.00 85.81 97 ALA A N 1
ATOM 789 C CA . ALA A 1 97 ? 11.520 5.924 -6.998 1.00 85.81 97 ALA A CA 1
ATOM 790 C C . ALA A 1 97 ? 12.006 7.373 -7.202 1.00 85.81 97 ALA A C 1
ATOM 792 O O . ALA A 1 97 ? 12.485 7.720 -8.283 1.00 85.81 97 ALA A O 1
ATOM 793 N N . LEU A 1 98 ? 11.995 8.208 -6.160 1.00 89.31 98 LEU A N 1
ATOM 794 C CA . LEU A 1 98 ? 12.558 9.555 -6.231 1.00 89.31 98 LEU A CA 1
ATOM 795 C C . LEU A 1 98 ? 14.070 9.526 -6.486 1.00 89.31 98 LEU A C 1
ATOM 797 O O . LEU A 1 98 ? 14.547 10.248 -7.358 1.00 89.31 98 LEU A O 1
ATOM 801 N N . THR A 1 99 ? 14.816 8.677 -5.775 1.00 87.62 99 THR A N 1
ATOM 802 C CA . THR A 1 99 ? 16.255 8.495 -6.008 1.00 87.62 99 THR A CA 1
ATOM 803 C C . THR A 1 99 ? 16.520 8.046 -7.438 1.00 87.62 99 THR A C 1
ATOM 805 O O . THR A 1 99 ? 17.362 8.640 -8.103 1.00 87.62 99 THR A O 1
ATOM 808 N N . PHE A 1 100 ? 15.762 7.073 -7.955 1.00 82.44 100 PHE A N 1
ATOM 809 C CA . PHE A 1 100 ? 15.904 6.647 -9.343 1.00 82.44 100 PHE A CA 1
ATOM 810 C C . PHE A 1 100 ? 15.655 7.789 -10.314 1.00 82.44 100 PHE A C 1
ATOM 812 O O . PHE A 1 100 ? 16.464 7.975 -11.211 1.00 82.44 100 PHE A O 1
ATOM 819 N N . PHE A 1 101 ? 14.603 8.588 -10.125 1.00 81.94 101 PHE A N 1
ATOM 820 C CA . PHE A 1 101 ? 14.357 9.757 -10.969 1.00 81.94 101 PHE A CA 1
ATOM 821 C C . PHE A 1 101 ? 15.532 10.751 -10.942 1.00 81.94 101 PHE A C 1
ATOM 823 O O . PHE A 1 101 ? 16.012 11.167 -11.995 1.00 81.94 101 PHE A O 1
ATOM 830 N N . LEU A 1 102 ? 16.042 11.088 -9.753 1.00 83.62 102 LEU A N 1
ATOM 831 C CA . LEU A 1 102 ? 17.165 12.021 -9.592 1.00 83.62 102 LEU A CA 1
ATOM 832 C C . LEU A 1 102 ? 18.482 11.486 -10.178 1.00 8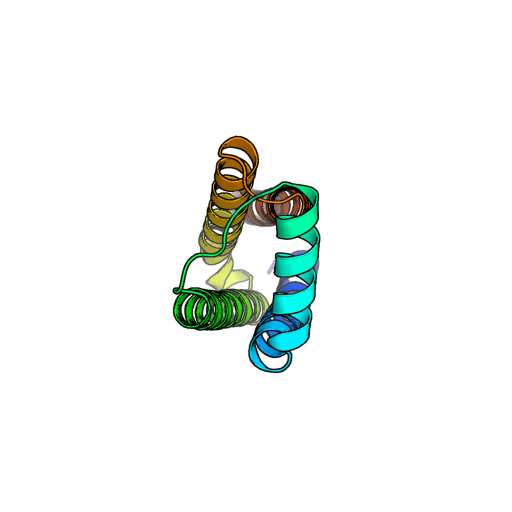3.62 102 LEU A C 1
ATOM 834 O O . LEU A 1 102 ? 19.319 12.273 -10.612 1.00 83.62 102 LEU A O 1
ATOM 838 N N . SER A 1 103 ? 18.661 10.166 -10.223 1.00 83.06 103 SER A N 1
ATOM 839 C CA . SER A 1 103 ? 19.829 9.500 -10.814 1.00 83.06 103 SER A CA 1
ATOM 840 C C . SER A 1 103 ? 19.686 9.208 -12.316 1.00 83.06 103 SER A C 1
ATOM 842 O O . SER A 1 103 ? 20.463 8.424 -12.854 1.00 83.06 103 SER A O 1
ATOM 844 N N . GLY A 1 104 ? 18.720 9.825 -13.005 1.00 67.62 104 GLY A N 1
ATOM 845 C CA . GLY A 1 104 ? 18.519 9.660 -14.452 1.00 67.62 104 GLY A CA 1
ATOM 846 C C . GLY A 1 104 ? 17.519 8.566 -14.841 1.00 67.62 104 GLY A C 1
ATOM 847 O O . GLY A 1 104 ? 17.461 8.165 -15.997 1.00 67.62 104 GLY A O 1
ATOM 848 N N . GLY A 1 105 ? 16.723 8.071 -13.897 1.00 64.56 105 GLY A N 1
ATOM 849 C CA . GLY A 1 105 ? 15.603 7.168 -14.150 1.00 64.56 105 GLY A CA 1
ATOM 850 C C . GLY A 1 105 ? 14.428 7.861 -14.848 1.00 64.56 105 GLY A C 1
ATOM 851 O O . GLY A 1 105 ? 14.324 9.085 -14.891 1.00 64.56 105 GLY A O 1
ATOM 852 N N . GLY A 1 106 ? 13.514 7.066 -15.408 1.00 68.56 106 GLY A N 1
ATOM 853 C CA . GLY A 1 106 ? 12.406 7.592 -16.207 1.00 68.56 106 GLY A CA 1
ATOM 854 C C . GLY A 1 106 ? 11.334 8.344 -15.409 1.00 68.56 106 GLY A C 1
ATOM 855 O O . GLY A 1 106 ? 11.196 8.184 -14.197 1.00 68.56 106 GLY A O 1
ATOM 856 N N . PHE A 1 107 ? 10.505 9.124 -16.116 1.00 74.69 107 PHE A N 1
ATOM 857 C CA . PHE A 1 107 ? 9.385 9.891 -15.541 1.00 74.69 107 PHE A CA 1
ATOM 858 C C . PHE A 1 107 ? 8.394 9.026 -14.738 1.00 74.69 107 PHE A C 1
ATOM 860 O O . PHE A 1 107 ? 7.793 9.499 -13.776 1.00 74.69 107 PHE A O 1
ATOM 867 N N . TYR A 1 108 ? 8.263 7.737 -15.070 1.00 72.88 108 TYR A N 1
ATOM 868 C CA . TYR A 1 108 ? 7.454 6.786 -14.302 1.00 72.88 108 TYR A CA 1
ATOM 869 C C . TYR A 1 108 ? 7.882 6.702 -12.827 1.00 72.88 108 TYR A C 1
ATOM 871 O O . TYR A 1 108 ? 7.029 6.537 -11.959 1.00 72.88 108 TYR A O 1
ATOM 879 N N . SER A 1 109 ? 9.174 6.864 -12.523 1.00 77.12 109 SER A N 1
ATOM 880 C CA . SER A 1 109 ? 9.683 6.860 -11.151 1.00 77.12 109 SER A CA 1
ATOM 881 C C . SER A 1 109 ? 9.141 8.055 -10.363 1.00 77.12 109 SER A C 1
ATOM 883 O O . SER A 1 109 ? 8.758 7.918 -9.207 1.00 77.12 109 SER A O 1
ATOM 885 N N . LEU A 1 110 ? 8.995 9.212 -11.011 1.00 79.44 110 LEU A N 1
ATOM 886 C CA . LEU A 1 110 ? 8.364 10.382 -10.407 1.00 79.44 110 LEU A CA 1
ATOM 887 C C . LEU A 1 110 ? 6.865 10.141 -10.163 1.00 79.44 110 LEU A C 1
ATOM 889 O O . LEU A 1 110 ? 6.370 10.447 -9.081 1.00 79.44 110 LEU A O 1
ATOM 893 N N . VAL A 1 111 ? 6.153 9.522 -11.112 1.00 82.31 111 VAL A N 1
ATOM 894 C CA . VAL A 1 111 ? 4.740 9.135 -10.923 1.00 82.31 111 VAL A CA 1
ATOM 895 C C . VAL A 1 111 ? 4.579 8.194 -9.726 1.00 82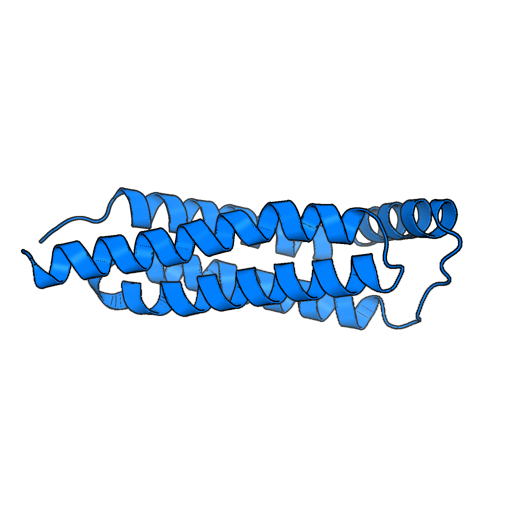.31 111 VAL A C 1
ATOM 897 O O . VAL A 1 111 ? 3.700 8.418 -8.895 1.00 82.31 111 VAL A O 1
ATOM 900 N N . ILE A 1 112 ? 5.447 7.185 -9.590 1.00 86.62 112 ILE A N 1
ATOM 901 C CA . ILE A 1 112 ? 5.438 6.264 -8.441 1.00 86.62 112 ILE A CA 1
ATOM 902 C C . ILE A 1 112 ? 5.620 7.040 -7.136 1.00 86.62 112 ILE A C 1
ATOM 904 O O . ILE A 1 112 ? 4.840 6.839 -6.207 1.00 86.62 112 ILE A O 1
ATOM 908 N N . THR A 1 113 ? 6.575 7.971 -7.071 1.00 88.12 113 THR A N 1
ATOM 909 C CA . THR A 1 113 ? 6.779 8.823 -5.891 1.00 88.12 113 THR A CA 1
ATOM 910 C C . THR A 1 113 ? 5.513 9.588 -5.515 1.00 88.12 113 THR A C 1
ATOM 912 O O . THR A 1 113 ? 5.107 9.566 -4.353 1.00 88.12 113 THR A O 1
ATOM 915 N N . PHE A 1 114 ? 4.855 10.227 -6.485 1.00 89.50 114 PHE A N 1
ATOM 916 C CA . PHE A 1 114 ? 3.645 11.016 -6.239 1.00 89.50 114 PHE A CA 1
ATOM 917 C C . PHE A 1 114 ? 2.409 10.179 -5.896 1.00 89.50 114 PHE A C 1
ATOM 919 O O . PHE A 1 114 ? 1.482 10.709 -5.291 1.00 89.50 114 PHE A O 1
ATOM 926 N N . VAL A 1 115 ? 2.383 8.891 -6.239 1.00 89.81 115 VAL A N 1
ATOM 927 C CA . VAL A 1 115 ? 1.302 7.974 -5.848 1.00 89.81 115 VAL A CA 1
ATOM 928 C C . VAL A 1 115 ? 1.571 7.356 -4.475 1.00 89.81 115 VAL A C 1
ATOM 930 O O . VAL A 1 115 ? 0.691 7.345 -3.611 1.00 89.81 115 VAL A O 1
ATOM 933 N N . ASP A 1 116 ? 2.787 6.863 -4.244 1.00 93.44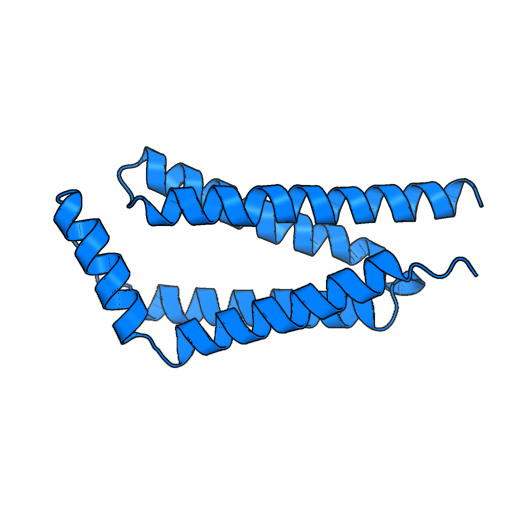 116 ASP A N 1
ATOM 934 C CA . ASP A 1 116 ? 3.118 6.123 -3.028 1.00 93.44 116 ASP A CA 1
ATOM 935 C C . ASP A 1 116 ? 3.337 7.041 -1.819 1.00 93.44 116 ASP A C 1
ATOM 937 O O . ASP A 1 116 ? 2.960 6.670 -0.706 1.00 93.44 116 ASP A O 1
ATOM 941 N N . PHE A 1 117 ? 3.865 8.256 -2.001 1.00 93.69 117 PHE A N 1
ATOM 942 C CA . PHE A 1 117 ? 4.106 9.166 -0.877 1.00 93.69 117 PHE A CA 1
ATOM 943 C C . PHE A 1 117 ? 2.807 9.624 -0.178 1.00 93.69 117 PHE A C 1
ATOM 945 O O . PHE A 1 117 ? 2.720 9.491 1.046 1.00 93.69 117 PHE A O 1
ATOM 952 N N . PRO A 1 118 ? 1.746 10.071 -0.884 1.00 95.69 118 PRO A N 1
ATOM 953 C CA . PRO A 1 118 ? 0.462 10.363 -0.243 1.00 95.69 118 PRO A CA 1
ATOM 954 C C . PRO A 1 118 ? -0.166 9.142 0.438 1.00 95.69 118 PRO A C 1
ATOM 956 O O . PRO A 1 118 ? -0.735 9.273 1.522 1.00 95.69 118 PRO A O 1
ATOM 959 N N . LEU A 1 119 ? -0.029 7.947 -0.152 1.00 94.38 119 LEU A N 1
ATOM 960 C CA . LEU A 1 119 ? -0.485 6.702 0.476 1.00 94.38 119 LEU A CA 1
ATOM 961 C C . LEU A 1 119 ? 0.259 6.431 1.788 1.00 94.38 119 LEU A C 1
ATOM 963 O O . LEU A 1 119 ? -0.369 6.050 2.777 1.00 94.38 119 LEU A O 1
ATOM 967 N N . ALA A 1 120 ? 1.571 6.673 1.830 1.00 96.38 120 ALA A N 1
ATOM 968 C CA . ALA A 1 120 ? 2.350 6.580 3.059 1.00 96.38 120 ALA A CA 1
ATOM 969 C C . ALA A 1 120 ? 1.808 7.536 4.132 1.00 96.38 120 ALA A C 1
ATOM 971 O O . ALA A 1 120 ? 1.497 7.101 5.244 1.00 96.38 120 ALA A O 1
ATOM 972 N N . LEU A 1 121 ? 1.626 8.816 3.785 1.00 96.31 121 LEU A N 1
ATOM 973 C CA . LEU A 1 121 ? 1.067 9.824 4.692 1.00 96.31 121 LEU A CA 1
ATOM 974 C C . LEU A 1 121 ? -0.315 9.421 5.219 1.00 96.31 121 LEU A C 1
ATOM 976 O O . LEU A 1 121 ? -0.624 9.621 6.394 1.00 96.31 121 LEU A O 1
ATOM 980 N N . PHE A 1 122 ? -1.130 8.793 4.377 1.00 95.44 122 PHE A N 1
ATOM 981 C CA . PHE A 1 122 ? -2.433 8.298 4.788 1.00 95.44 122 PHE A CA 1
ATOM 982 C C . PHE A 1 122 ? -2.329 7.147 5.799 1.00 95.44 122 PHE A C 1
ATOM 984 O O . PHE A 1 122 ? -3.021 7.166 6.819 1.00 95.44 122 PHE A O 1
ATOM 991 N N . PHE A 1 123 ? -1.443 6.169 5.580 1.00 96.81 123 PHE A N 1
ATOM 992 C CA . PHE A 1 123 ? -1.251 5.055 6.518 1.00 96.81 123 PHE A CA 1
ATOM 993 C C . PHE A 1 123 ? -0.745 5.516 7.888 1.00 96.81 123 PHE A C 1
ATOM 995 O O . PHE A 1 123 ? -1.263 5.057 8.910 1.00 96.81 123 PHE A O 1
ATOM 1002 N N . ILE A 1 124 ? 0.212 6.451 7.934 1.00 97.50 124 ILE A N 1
ATOM 1003 C CA . ILE A 1 124 ? 0.666 7.016 9.213 1.00 97.50 124 ILE A CA 1
ATOM 1004 C C . ILE A 1 124 ? -0.420 7.889 9.858 1.00 97.50 124 ILE A C 1
ATOM 1006 O O . ILE A 1 124 ? -0.603 7.835 11.073 1.00 97.50 124 ILE A O 1
ATOM 1010 N N . GLY A 1 125 ? -1.210 8.616 9.063 1.00 96.06 125 GLY A N 1
ATOM 1011 C CA . GLY A 1 125 ? -2.375 9.361 9.542 1.00 96.06 125 GLY A CA 1
ATOM 1012 C C . GLY A 1 125 ? -3.415 8.453 10.206 1.00 96.06 125 GLY A C 1
ATOM 1013 O O . GLY A 1 125 ? -3.855 8.735 11.321 1.00 96.06 125 GLY A O 1
ATOM 1014 N N . LEU A 1 126 ? -3.750 7.319 9.578 1.00 95.56 126 LEU A N 1
ATOM 1015 C CA . LEU A 1 126 ? -4.626 6.300 10.165 1.00 95.56 126 LEU A CA 1
ATOM 1016 C C . LEU A 1 126 ? -4.044 5.726 11.460 1.00 95.56 126 LEU A C 1
ATOM 1018 O O . LEU A 1 126 ? -4.774 5.580 12.441 1.00 95.56 126 LEU A O 1
ATOM 1022 N N . TYR A 1 127 ? -2.746 5.415 11.474 1.00 96.38 127 TYR A N 1
ATOM 1023 C CA . TYR A 1 127 ? -2.061 4.903 12.660 1.00 96.38 127 TYR A CA 1
ATOM 1024 C C . TYR A 1 127 ? -2.180 5.883 13.835 1.00 96.38 127 TYR A C 1
ATOM 1026 O O . TYR A 1 127 ? -2.633 5.500 14.915 1.00 96.38 127 TYR A O 1
ATOM 1034 N N . LEU A 1 128 ? -1.841 7.157 13.612 1.00 96.25 128 LEU A N 1
ATOM 1035 C CA . LEU A 1 128 ? -1.906 8.203 14.633 1.00 96.25 128 LEU A CA 1
ATOM 1036 C C . LEU A 1 128 ? -3.344 8.468 15.089 1.00 96.25 128 LEU A C 1
ATOM 1038 O O . LEU A 1 128 ? -3.584 8.639 16.282 1.00 96.25 128 LEU A O 1
ATOM 1042 N N . TRP A 1 129 ? -4.310 8.456 14.169 1.00 94.69 129 TRP A N 1
ATOM 1043 C CA . TRP A 1 129 ? -5.726 8.626 14.495 1.00 94.69 129 TRP A CA 1
ATOM 1044 C C . TRP A 1 129 ? -6.254 7.494 15.383 1.00 94.69 129 TRP A C 1
ATOM 1046 O O . TRP A 1 129 ? -6.899 7.755 16.401 1.00 94.69 129 TRP A O 1
ATOM 1056 N N . ILE A 1 130 ? -5.954 6.236 15.048 1.00 93.94 130 ILE A N 1
ATOM 1057 C CA . ILE A 1 130 ? -6.347 5.079 15.867 1.00 93.94 130 ILE A CA 1
ATOM 1058 C C . ILE A 1 130 ? -5.664 5.137 17.234 1.00 93.94 130 ILE A C 1
ATOM 1060 O O . ILE A 1 130 ? -6.319 4.931 18.255 1.00 93.94 130 ILE A O 1
ATOM 1064 N N . TRP A 1 131 ? -4.366 5.446 17.259 1.00 93.56 131 TRP A N 1
ATOM 1065 C CA . TRP A 1 131 ? -3.594 5.576 18.490 1.00 93.56 131 TRP A CA 1
ATOM 1066 C C . TRP A 1 131 ? -4.181 6.643 19.421 1.00 93.56 131 TRP A C 1
ATOM 1068 O O . TRP A 1 131 ? -4.444 6.360 20.589 1.00 93.56 131 TRP A O 1
ATOM 1078 N N . LYS A 1 132 ? -4.490 7.829 18.880 1.00 93.25 132 LYS A N 1
ATOM 1079 C CA . LYS A 1 132 ? -5.106 8.944 19.609 1.00 93.25 132 LYS A CA 1
ATOM 1080 C C . LYS A 1 132 ? -6.438 8.541 20.250 1.00 93.25 132 LYS A C 1
ATOM 1082 O O . LYS A 1 132 ? -6.627 8.744 21.446 1.00 93.25 132 LYS A O 1
ATOM 1087 N N . ASN A 1 133 ? -7.333 7.928 19.473 1.00 89.88 133 ASN A N 1
ATOM 1088 C CA . ASN A 1 133 ? -8.655 7.506 19.953 1.00 89.88 133 ASN A CA 1
ATOM 1089 C C . ASN A 1 133 ? -8.598 6.366 20.979 1.00 89.88 133 ASN A C 1
ATOM 1091 O O . ASN A 1 133 ? -9.547 6.189 21.729 1.00 89.88 133 ASN A O 1
ATOM 1095 N N . ARG A 1 134 ? -7.515 5.580 21.001 1.00 85.50 134 ARG A N 1
ATOM 1096 C CA . ARG A 1 134 ? -7.310 4.505 21.983 1.00 85.50 134 ARG A CA 1
ATOM 1097 C C . ARG A 1 134 ? -6.723 4.967 23.306 1.00 85.50 134 ARG A C 1
ATOM 1099 O O . ARG A 1 134 ? -6.858 4.256 24.288 1.00 85.50 134 ARG A O 1
ATOM 1106 N N . ILE A 1 135 ? -5.996 6.081 23.307 1.00 81.81 135 ILE A N 1
ATOM 1107 C CA . ILE A 1 135 ? -5.438 6.655 24.535 1.00 81.81 135 ILE A CA 1
ATOM 1108 C C . ILE A 1 135 ? -6.474 7.545 25.228 1.00 81.81 135 ILE A C 1
ATOM 1110 O O . ILE A 1 135 ? -6.501 7.607 26.450 1.00 81.81 135 ILE A O 1
ATOM 1114 N N . MET A 1 136 ? -7.300 8.251 24.452 1.00 67.06 136 MET A N 1
ATOM 1115 C CA . MET A 1 136 ? -8.271 9.225 24.968 1.00 67.06 136 MET A CA 1
ATOM 1116 C C . MET A 1 136 ? -9.678 8.670 25.218 1.00 67.06 136 MET A C 1
ATOM 1118 O O . MET A 1 136 ? -10.510 9.408 25.739 1.00 67.06 136 MET A O 1
ATOM 1122 N N . GLY A 1 137 ? -9.966 7.434 24.809 1.00 58.81 137 GLY A N 1
ATOM 1123 C CA . GLY A 1 137 ? -11.270 6.783 24.972 1.00 58.81 137 GLY A CA 1
ATOM 1124 C C . GLY A 1 137 ? -11.149 5.503 25.771 1.00 58.81 137 GLY A C 1
ATOM 1125 O O . GLY A 1 137 ? -12.070 5.243 26.571 1.00 58.81 137 GLY A O 1
#

pLDDT: mean 85.2, std 13.43, range [53.09, 98.31]

Radius of gyration: 17.09 Å; chains: 1; bounding box: 36×23×50 Å

Secondary structure (DSSP, 8-state):
----HHHHHHHHHHHHHHHHHHHHHHH-HHHHHHHHHHHHHHHT-PPPTTHHHHHHHHHHHHHHHHHHHHHHHH-HHHHGGGHHHHHHHHHHHHHHHHHHHHTT--HHHHHHHHHHHHHHHHHHHHHHHHHHHHHH-

Foldseek 3Di:
DDDPVVLLVVLLVLLVVLLCVLVCLVVCVVVVVVVQVVQCVVQVHDDDPCSVVVNVVSNVLSNVSSVLSVVCSVPVPVNLVCLVVLLVSLVVQLVVLVVCVVVRGGPVSVVSNVVSVVVSVVSVVSSVVSVVVVVVD